Protein AF-A0A8H6XB41-F1 (afdb_monomer_lite)

Organism: NCBI:txid230812

Sequence (166 aa):
MKGKQKEAAQENEYGEVRGVPGLGENTRIISWIWLSAGREGGIVGEEMYEGVKVEWCKAYARVKRWREEVLLLQEEMVRCLRTLEWQAKIWDGRAATEHYNSKVAYAPAHLEGARAYAARQAAVRRTLAARFRWLWWKLTDRIGGESVATSSESSGGRGGGRRQGR

Structure (mmCIF, N/CA/C/O backbone):
data_AF-A0A8H6XB41-F1
#
_entry.id   AF-A0A8H6XB41-F1
#
loop_
_atom_site.group_PDB
_atom_site.id
_atom_site.type_symbol
_atom_site.label_atom_id
_atom_site.label_alt_id
_atom_site.label_comp_id
_atom_site.label_asym_id
_atom_site.label_entity_id
_atom_site.label_seq_id
_atom_site.pdbx_PDB_ins_code
_atom_site.Cartn_x
_atom_site.Cartn_y
_atom_site.Cartn_z
_atom_site.occupancy
_atom_site.B_iso_or_equiv
_atom_site.auth_seq_id
_atom_site.auth_comp_id
_atom_site.auth_asym_id
_atom_site.auth_atom_id
_atom_site.pdbx_PDB_model_num
ATOM 1 N N . MET A 1 1 ? 3.658 -39.571 14.755 1.00 37.19 1 MET A N 1
ATOM 2 C CA . MET A 1 1 ? 3.586 -39.050 16.137 1.00 37.19 1 MET A CA 1
ATOM 3 C C . MET A 1 1 ? 2.540 -37.942 16.194 1.00 37.19 1 MET A C 1
ATOM 5 O O . MET A 1 1 ? 2.839 -36.808 15.856 1.00 37.19 1 MET A O 1
ATOM 9 N N . LYS A 1 2 ? 1.286 -38.278 16.512 1.00 40.81 2 LYS A N 1
ATOM 10 C CA . LYS A 1 2 ? 0.196 -37.316 16.733 1.00 40.81 2 LYS A CA 1
ATOM 11 C C . LYS A 1 2 ? -0.298 -37.553 18.151 1.00 40.81 2 LYS A C 1
ATOM 13 O O . LYS A 1 2 ? -0.936 -38.566 18.407 1.00 40.81 2 LYS A O 1
ATOM 18 N N . GLY A 1 3 ? 0.062 -36.678 19.075 1.00 40.62 3 GLY A N 1
ATOM 19 C CA . GLY A 1 3 ? -0.331 -36.810 20.468 1.00 40.62 3 GLY A CA 1
ATOM 20 C C . GLY A 1 3 ? -0.034 -35.521 21.210 1.00 40.62 3 GLY A C 1
ATOM 21 O O . GLY A 1 3 ? 1.080 -35.021 21.111 1.00 40.62 3 GLY A O 1
ATOM 22 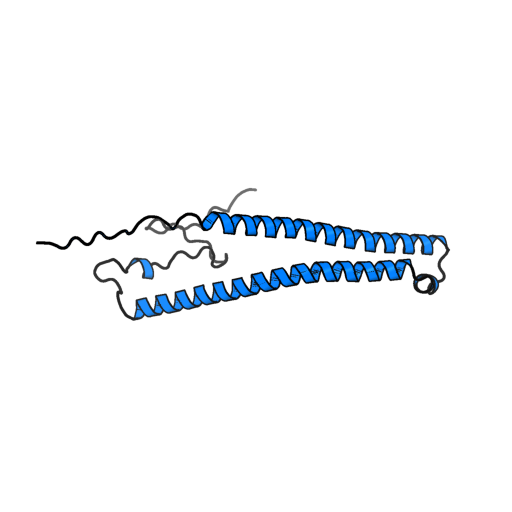N N . LYS A 1 4 ? -1.034 -35.053 21.965 1.00 41.84 4 LYS A N 1
ATOM 23 C CA . LYS A 1 4 ? -1.037 -33.889 22.870 1.00 41.84 4 LYS A CA 1
ATOM 24 C C . LYS A 1 4 ? -1.444 -32.538 22.254 1.00 41.84 4 LYS A C 1
ATOM 26 O O . LYS A 1 4 ? -0.664 -31.602 22.204 1.00 41.84 4 LYS A O 1
ATOM 31 N N . GLN A 1 5 ? -2.716 -32.425 21.863 1.00 39.66 5 GLN A N 1
ATOM 32 C CA . GLN A 1 5 ? -3.460 -31.148 21.872 1.00 39.66 5 GLN A CA 1
ATOM 33 C C . GLN A 1 5 ? -4.877 -31.348 22.441 1.00 39.66 5 GLN A C 1
ATOM 35 O O . GLN A 1 5 ? -5.866 -30.944 21.841 1.00 39.66 5 GLN A O 1
ATOM 40 N N . LYS A 1 6 ? -5.001 -32.057 23.570 1.00 39.28 6 LYS A N 1
ATOM 41 C CA . LYS A 1 6 ? -6.299 -32.274 24.239 1.00 39.28 6 LYS A CA 1
ATOM 42 C C . LYS A 1 6 ? -6.347 -31.781 25.690 1.00 39.28 6 LYS A C 1
ATOM 44 O O . LYS A 1 6 ? -7.259 -32.138 26.417 1.00 39.28 6 LYS A O 1
ATOM 49 N N . GLU A 1 7 ? -5.419 -30.921 26.097 1.00 45.47 7 GLU A N 1
ATOM 50 C CA . GLU A 1 7 ? -5.418 -30.312 27.433 1.00 45.47 7 GLU A CA 1
ATOM 51 C C . GLU A 1 7 ? -5.384 -28.788 27.313 1.00 45.47 7 GLU A C 1
ATOM 53 O O . GLU A 1 7 ? -4.320 -28.193 27.431 1.00 45.47 7 GLU A O 1
ATOM 58 N N . ALA A 1 8 ? -6.512 -28.135 27.021 1.00 42.41 8 ALA A N 1
ATOM 59 C CA . ALA A 1 8 ? -6.608 -26.678 27.223 1.00 42.41 8 ALA A CA 1
ATOM 60 C C . ALA A 1 8 ? -8.043 -26.126 27.292 1.00 42.41 8 ALA A C 1
ATOM 62 O O . ALA A 1 8 ? -8.256 -24.943 27.055 1.00 42.41 8 ALA A O 1
ATOM 63 N N . ALA A 1 9 ? -9.025 -26.964 27.609 1.00 46.69 9 ALA A N 1
ATOM 64 C CA . ALA A 1 9 ? -10.389 -26.547 27.903 1.00 46.69 9 ALA A CA 1
ATOM 65 C C . ALA A 1 9 ? -10.776 -27.238 29.210 1.00 46.69 9 ALA A C 1
ATOM 67 O O . ALA A 1 9 ? -11.410 -28.287 29.201 1.00 46.69 9 ALA A O 1
ATOM 68 N N . GLN A 1 10 ? -10.278 -26.724 30.339 1.00 48.69 10 GLN A N 1
ATOM 69 C CA . GLN A 1 10 ? -10.847 -27.119 31.624 1.00 48.69 10 GLN A CA 1
ATOM 70 C C . GLN A 1 10 ? -12.245 -26.515 31.677 1.00 48.69 10 GLN A C 1
ATOM 72 O O . GLN A 1 10 ? -12.389 -25.298 31.805 1.00 48.69 10 GLN A O 1
ATOM 77 N N . GLU A 1 11 ? -13.241 -27.378 31.512 1.00 47.69 11 GLU A N 1
ATOM 78 C CA . GLU A 1 11 ? -14.610 -27.109 31.919 1.00 47.69 11 GLU A CA 1
ATOM 79 C C . GLU A 1 11 ? -14.613 -27.010 33.447 1.00 47.69 11 GLU A C 1
ATOM 81 O O . GLU A 1 11 ? -14.124 -27.906 34.141 1.00 47.69 11 GLU A O 1
ATOM 86 N N . ASN A 1 12 ? -15.073 -25.883 33.985 1.00 51.78 12 ASN A N 1
ATOM 87 C CA . ASN A 1 12 ? -15.356 -25.797 35.415 1.00 51.78 12 ASN A CA 1
ATOM 88 C C . ASN A 1 12 ? -16.626 -26.608 35.749 1.00 51.78 12 ASN A C 1
ATOM 90 O O . ASN A 1 12 ? -17.366 -27.023 34.860 1.00 51.78 12 ASN A O 1
ATOM 94 N N . GLU A 1 13 ? -16.905 -26.812 37.038 1.00 41.75 13 GLU A N 1
ATOM 95 C CA . GLU A 1 13 ? -18.100 -27.515 37.556 1.00 41.75 13 GLU A CA 1
ATOM 96 C C . GLU A 1 13 ? -19.439 -26.928 37.048 1.00 41.75 13 GLU A C 1
ATOM 98 O O . GLU A 1 13 ? -20.488 -27.557 37.153 1.00 41.75 13 GLU A O 1
ATOM 103 N N . TYR A 1 14 ? -19.392 -25.743 36.434 1.00 52.44 14 TYR A N 1
ATOM 104 C CA . TYR A 1 14 ? -20.519 -25.012 35.863 1.00 52.44 14 TYR A CA 1
ATOM 105 C C . TYR A 1 14 ? -20.586 -25.085 34.322 1.00 52.44 14 TYR A C 1
ATOM 107 O O . TYR A 1 14 ? -21.419 -24.413 33.718 1.00 52.44 14 TYR A O 1
ATOM 115 N N . GLY A 1 15 ? -19.748 -25.908 33.676 1.00 48.25 15 GLY A N 1
ATOM 116 C CA . GLY A 1 15 ? -19.779 -26.169 32.231 1.00 48.25 15 GLY A CA 1
ATOM 117 C C . GLY A 1 15 ? -19.097 -25.113 31.349 1.00 48.25 15 GLY A C 1
ATOM 118 O O . GLY A 1 15 ? -19.326 -25.086 30.141 1.00 48.25 15 GLY A O 1
ATOM 119 N N . GLU A 1 16 ? -18.264 -24.231 31.908 1.00 54.16 16 GLU A N 1
ATOM 120 C CA . GLU A 1 16 ? -17.579 -23.177 31.153 1.00 54.16 16 GLU A CA 1
ATOM 121 C C . GLU A 1 16 ? -16.189 -23.614 30.682 1.00 54.16 16 GLU A C 1
ATOM 123 O O . GLU A 1 16 ? -15.291 -23.884 31.483 1.00 54.16 16 GLU A O 1
ATOM 128 N N . VAL A 1 17 ? -15.976 -23.587 29.367 1.00 52.19 17 VAL A N 1
ATOM 129 C CA . VAL A 1 17 ? -14.660 -23.778 28.750 1.00 52.19 17 VAL A CA 1
ATOM 130 C C . VAL A 1 17 ? -13.804 -22.531 28.982 1.00 52.19 17 VAL A C 1
ATOM 132 O O . VAL A 1 17 ? -14.031 -21.486 28.367 1.00 52.19 17 VAL A O 1
ATOM 135 N N . ARG A 1 18 ? -12.777 -22.627 29.837 1.00 50.22 18 ARG A N 1
ATOM 136 C CA . ARG A 1 18 ? -11.748 -21.576 29.920 1.00 50.22 18 ARG A CA 1
ATOM 137 C C . ARG A 1 18 ? -11.065 -21.411 28.559 1.00 50.22 18 ARG A C 1
ATOM 139 O O . ARG A 1 18 ? -10.393 -22.323 28.086 1.00 50.22 18 ARG A O 1
ATOM 146 N N . GLY A 1 19 ? -11.200 -20.228 27.959 1.00 54.94 19 GLY A N 1
ATOM 147 C CA . GLY A 1 19 ? -10.387 -19.824 26.814 1.00 54.94 19 GLY A CA 1
ATOM 148 C C . GLY A 1 19 ? -8.898 -19.823 27.174 1.00 54.94 19 GLY A C 1
ATOM 149 O O . GLY A 1 19 ? -8.515 -19.456 28.286 1.00 54.94 19 GLY A O 1
ATOM 150 N N . VAL A 1 20 ? -8.057 -20.260 26.236 1.00 51.12 20 VAL A N 1
ATOM 151 C CA . VAL A 1 20 ? -6.606 -20.398 26.429 1.00 51.12 20 VAL A CA 1
ATOM 152 C C . VAL A 1 20 ? -5.980 -19.040 26.799 1.00 51.12 20 VAL A C 1
ATOM 154 O O . VAL A 1 20 ? -6.183 -18.067 26.066 1.00 51.12 20 VAL A O 1
ATOM 157 N N . PRO A 1 21 ? -5.187 -18.940 27.885 1.00 46.03 21 PRO A N 1
ATOM 158 C CA . PRO A 1 21 ? -4.489 -17.705 28.222 1.00 46.03 21 PRO A CA 1
ATOM 159 C C . PRO A 1 21 ? -3.451 -17.384 27.138 1.00 46.03 21 PRO A C 1
ATOM 161 O O . PRO A 1 21 ? -2.544 -18.179 26.899 1.00 46.03 21 PRO A O 1
ATOM 164 N N . GLY A 1 22 ? -3.572 -16.224 26.485 1.00 52.16 22 GLY A N 1
ATOM 165 C CA . GLY A 1 22 ? -2.557 -15.712 25.551 1.00 52.16 22 GLY A CA 1
ATOM 166 C C . GLY A 1 22 ? -3.025 -15.420 24.123 1.00 52.16 22 GLY A C 1
ATOM 167 O O . GLY A 1 22 ? -2.247 -14.867 23.351 1.00 52.16 22 GLY A O 1
ATOM 168 N N . LEU A 1 23 ? -4.275 -15.721 23.759 1.00 47.09 23 LEU A N 1
ATOM 169 C CA . LEU A 1 23 ? -4.871 -15.205 22.522 1.00 47.09 23 LEU A CA 1
ATOM 170 C C . LEU A 1 23 ? -5.649 -13.917 22.825 1.00 47.09 23 LEU A C 1
ATOM 172 O O . LEU A 1 23 ? -6.194 -13.762 23.914 1.00 47.09 23 LEU A O 1
ATOM 176 N N . GLY A 1 24 ? -5.600 -12.957 21.895 1.00 51.44 24 GLY A N 1
ATOM 177 C CA . GLY A 1 24 ? -6.043 -11.573 22.089 1.00 51.44 24 GLY A CA 1
ATOM 178 C C . GLY A 1 24 ? -7.455 -11.404 22.664 1.00 51.44 24 GLY A C 1
ATOM 179 O O . GLY A 1 24 ? -8.257 -12.328 22.714 1.00 51.44 24 GLY A O 1
ATOM 180 N N . GLU A 1 25 ? -7.786 -10.176 23.068 1.00 59.19 25 GLU A N 1
ATOM 181 C CA . GLU A 1 25 ? -9.017 -9.827 23.803 1.00 59.19 25 GLU A CA 1
ATOM 182 C C . GLU A 1 25 ? -10.353 -10.196 23.112 1.00 59.19 25 GLU A C 1
ATOM 184 O O . GLU A 1 25 ? -11.408 -9.964 23.699 1.00 59.19 25 GLU A O 1
ATOM 189 N N . ASN A 1 26 ? -10.342 -10.778 21.905 1.00 53.91 26 ASN A N 1
ATOM 190 C CA . ASN A 1 26 ? -11.540 -11.168 21.155 1.00 53.91 26 ASN A CA 1
ATOM 191 C C . ASN A 1 26 ? -12.319 -12.345 21.772 1.00 53.91 26 ASN A C 1
ATOM 193 O O . ASN A 1 26 ? -13.443 -12.596 21.354 1.00 53.91 26 ASN A O 1
ATOM 197 N N . THR A 1 27 ? -11.729 -13.062 22.735 1.00 56.31 27 THR A N 1
ATOM 198 C CA . THR A 1 27 ? -12.323 -14.256 23.362 1.00 56.31 27 THR A CA 1
ATOM 199 C C . THR A 1 27 ? -12.663 -14.047 24.839 1.00 56.31 27 THR A C 1
ATOM 201 O O . THR A 1 27 ? -12.886 -15.016 25.563 1.00 56.31 27 THR A O 1
ATOM 204 N N . ARG A 1 28 ? -12.683 -12.796 25.331 1.00 62.06 28 ARG A N 1
ATOM 205 C CA . ARG A 1 28 ? -13.017 -12.540 26.739 1.00 62.06 28 ARG A CA 1
ATOM 206 C C . ARG A 1 28 ? -14.481 -12.881 27.013 1.00 62.06 28 ARG A C 1
ATOM 208 O O . ARG A 1 28 ? -15.387 -12.196 26.549 1.00 62.06 28 ARG A O 1
ATOM 215 N N . ILE A 1 29 ? -14.675 -13.920 27.818 1.00 58.84 29 ILE A N 1
ATOM 216 C CA . ILE A 1 29 ? -15.945 -14.228 28.472 1.00 58.84 29 ILE A CA 1
ATOM 217 C C . ILE A 1 29 ? -16.264 -13.060 29.415 1.00 58.84 29 ILE A C 1
ATOM 219 O O . ILE A 1 29 ? -15.378 -12.559 30.117 1.00 58.84 29 ILE A O 1
ATOM 223 N N . ILE A 1 30 ? -17.512 -12.588 29.391 1.00 62.03 30 ILE A N 1
ATOM 224 C CA . ILE A 1 30 ? -17.985 -11.528 30.286 1.00 62.03 30 ILE A CA 1
ATOM 225 C C . ILE A 1 30 ? -17.773 -12.013 31.727 1.00 62.03 30 ILE A C 1
ATOM 227 O O . ILE A 1 30 ? -18.208 -13.104 32.080 1.00 62.03 30 ILE A O 1
ATOM 231 N N . SER A 1 31 ? -17.068 -11.225 32.546 1.00 63.50 31 SER A N 1
ATOM 232 C CA . SER A 1 31 ? -16.770 -11.600 33.936 1.00 63.50 31 SER A CA 1
ATOM 233 C C . SER A 1 31 ? -18.053 -11.947 34.700 1.00 63.50 31 SER A C 1
ATOM 235 O O . SER A 1 31 ? -19.045 -11.227 34.587 1.00 63.50 31 SER A O 1
ATOM 237 N N . TRP A 1 32 ? -18.008 -13.003 35.518 1.00 64.75 32 TRP A N 1
ATOM 238 C CA . TRP A 1 32 ? -19.119 -13.496 36.347 1.00 64.75 32 TRP A CA 1
ATOM 239 C C . TRP A 1 32 ? -19.764 -12.412 37.232 1.00 64.75 32 TRP A C 1
ATOM 241 O O . TRP A 1 32 ? -20.944 -12.498 37.560 1.00 64.75 32 TRP A O 1
ATOM 251 N N . ILE A 1 33 ? -19.012 -11.355 37.559 1.00 59.22 33 ILE A N 1
ATOM 252 C CA . ILE A 1 33 ? -19.469 -10.175 38.313 1.00 59.22 33 ILE A CA 1
ATOM 253 C C . ILE A 1 33 ? -20.624 -9.454 37.592 1.00 59.22 33 ILE A C 1
ATOM 255 O O . ILE A 1 33 ? -21.477 -8.850 38.231 1.00 59.22 33 ILE A O 1
ATOM 259 N N . TRP A 1 34 ? -20.698 -9.555 36.265 1.00 66.31 34 TRP A N 1
ATOM 260 C CA . TRP A 1 34 ? -21.776 -8.971 35.465 1.00 66.31 34 TRP A CA 1
ATOM 261 C C . TRP A 1 34 ? -23.027 -9.860 35.374 1.00 66.31 34 TRP A C 1
ATOM 263 O O . TRP A 1 34 ? -24.078 -9.371 34.969 1.00 66.31 34 TRP A O 1
ATOM 273 N N . LEU A 1 35 ? -22.946 -11.142 35.759 1.00 60.00 35 LEU A N 1
ATOM 274 C CA . LEU A 1 35 ? -24.083 -12.077 35.751 1.00 60.00 35 LEU A CA 1
ATOM 275 C C . LEU A 1 35 ? -24.938 -12.009 37.029 1.00 60.00 35 LEU A C 1
ATOM 277 O O . LEU A 1 35 ? -26.070 -12.489 37.034 1.00 60.00 35 LEU A O 1
ATOM 281 N N . SER A 1 36 ? -24.436 -11.411 38.113 1.00 57.12 36 SER A N 1
ATOM 282 C CA . SER A 1 36 ? -25.128 -11.353 39.411 1.00 57.12 36 SER A CA 1
ATOM 283 C C . SER A 1 36 ? -26.120 -10.190 39.554 1.00 57.12 36 SER A C 1
ATOM 285 O O . SER A 1 36 ? -26.889 -10.173 40.513 1.00 57.12 36 SER A O 1
ATOM 287 N N . ALA A 1 37 ? -26.177 -9.265 38.588 1.00 57.62 37 ALA A N 1
ATOM 288 C CA . ALA A 1 37 ? -27.009 -8.054 38.631 1.00 57.62 37 ALA A CA 1
ATOM 289 C C .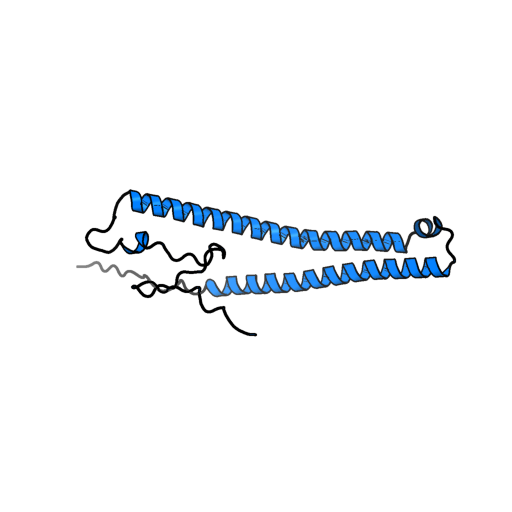 ALA A 1 37 ? -28.537 -8.289 38.628 1.00 57.62 37 ALA A C 1
ATOM 291 O O . ALA A 1 37 ? -29.299 -7.349 38.831 1.00 57.62 37 ALA A O 1
ATOM 292 N N . GLY A 1 38 ? -28.994 -9.524 38.393 1.00 54.31 38 GLY A N 1
ATOM 293 C CA . GLY A 1 38 ? -30.414 -9.902 38.389 1.00 54.31 38 GLY A CA 1
ATOM 294 C C . GLY A 1 38 ? -30.841 -10.842 39.521 1.00 54.31 38 GLY A C 1
ATOM 295 O O . GLY A 1 38 ? -31.973 -11.319 39.503 1.00 54.31 38 GLY A O 1
ATOM 296 N N . ARG A 1 39 ? -29.955 -11.160 40.476 1.00 55.88 39 ARG A N 1
ATOM 297 C CA . ARG A 1 39 ? -30.231 -12.107 41.572 1.00 55.88 39 ARG A CA 1
ATOM 298 C C . ARG A 1 39 ? -30.492 -11.346 42.875 1.00 55.88 39 ARG A C 1
ATOM 300 O O . ARG A 1 39 ? -29.816 -10.356 43.145 1.00 55.88 39 ARG A O 1
ATOM 307 N N . GLU A 1 40 ? -31.447 -11.802 43.688 1.00 47.06 40 GLU A N 1
ATOM 308 C CA . GLU A 1 40 ? -31.682 -11.242 45.030 1.00 47.06 40 GLU A CA 1
ATOM 309 C C . GLU A 1 40 ? -30.374 -11.253 45.844 1.00 47.06 40 GLU A C 1
ATOM 311 O O . GLU A 1 40 ? -29.745 -12.299 46.001 1.00 47.06 40 GLU A O 1
ATOM 316 N N . GLY A 1 41 ? -29.934 -10.074 46.305 1.00 55.06 41 GLY A N 1
ATOM 317 C CA . GLY A 1 41 ? -28.660 -9.881 47.016 1.00 55.06 41 GLY A CA 1
ATOM 318 C C . GLY A 1 41 ? -27.428 -9.622 46.133 1.00 55.06 41 GLY A C 1
ATOM 319 O O . GLY A 1 41 ? -26.315 -9.575 46.653 1.00 55.06 41 GLY A O 1
ATOM 320 N N . GLY A 1 42 ? -27.591 -9.460 44.816 1.00 57.06 42 GLY A N 1
ATOM 321 C CA . GLY A 1 42 ? -26.511 -9.067 43.907 1.00 57.06 42 GLY A CA 1
ATOM 322 C C . GLY A 1 42 ? -25.982 -7.652 44.175 1.00 57.06 42 GLY A C 1
ATOM 323 O O . GLY A 1 42 ? -26.688 -6.811 44.729 1.00 57.06 42 GLY A O 1
ATOM 324 N N . ILE A 1 43 ? -24.740 -7.380 43.752 1.00 56.22 43 ILE A N 1
ATOM 325 C CA . ILE A 1 43 ? -24.089 -6.060 43.841 1.00 56.22 43 ILE A CA 1
ATOM 326 C C . ILE A 1 43 ? -24.785 -5.105 42.858 1.00 56.22 43 ILE A C 1
ATOM 328 O O . ILE A 1 43 ? -24.292 -4.831 41.769 1.00 56.22 43 ILE A O 1
ATOM 332 N N . VAL A 1 44 ? -25.977 -4.633 43.204 1.00 57.38 44 VAL A N 1
ATOM 333 C CA . VAL A 1 44 ? -26.680 -3.586 42.464 1.00 57.38 44 VAL A CA 1
ATOM 334 C C . VAL A 1 44 ? -26.403 -2.285 43.208 1.00 57.38 44 VAL A C 1
ATOM 336 O O . VAL A 1 44 ? -27.078 -1.946 44.174 1.00 57.38 44 VAL A O 1
ATOM 339 N N . GLY A 1 45 ? -25.335 -1.596 42.804 1.00 64.06 45 GLY A N 1
ATOM 340 C CA . GLY A 1 45 ? -24.823 -0.414 43.497 1.00 64.06 45 GLY A CA 1
ATOM 341 C C . GLY A 1 45 ? -23.852 0.406 42.648 1.00 64.06 45 GLY A C 1
ATOM 342 O O . GLY A 1 45 ? -23.547 0.046 41.511 1.00 64.06 45 GLY A O 1
ATOM 343 N N . GLU A 1 46 ? -23.381 1.524 43.200 1.00 67.31 46 GLU A N 1
ATOM 344 C CA . GLU A 1 46 ? -22.493 2.501 42.545 1.00 67.31 46 GLU A CA 1
ATOM 345 C C . GLU A 1 46 ? -21.241 1.856 41.922 1.00 67.31 46 GLU A C 1
ATOM 347 O O . GLU A 1 46 ? -20.913 2.149 40.774 1.00 67.31 46 GLU A O 1
ATOM 352 N N . GLU A 1 47 ? -20.633 0.880 42.601 1.00 67.56 47 GLU A N 1
ATOM 353 C CA . GLU A 1 47 ? -19.451 0.139 42.131 1.00 67.56 47 GLU A CA 1
ATOM 354 C C . GLU A 1 47 ? -19.697 -0.635 40.821 1.00 67.56 47 GLU A C 1
ATOM 356 O O . GLU A 1 47 ? -18.835 -0.685 39.938 1.00 67.56 47 GLU A O 1
ATOM 361 N N . MET A 1 48 ? -20.897 -1.202 40.642 1.00 70.75 48 MET A N 1
ATOM 362 C CA . MET A 1 48 ? -21.276 -1.864 39.391 1.00 70.75 48 MET A CA 1
ATOM 363 C C . MET A 1 48 ? -21.372 -0.835 38.258 1.00 70.75 48 MET A C 1
ATOM 365 O O . MET A 1 48 ? -20.841 -1.059 37.169 1.00 70.75 48 MET A O 1
ATOM 369 N N . TYR A 1 49 ? -22.001 0.317 38.510 1.00 75.88 49 TYR A N 1
ATOM 370 C CA . TYR A 1 49 ? -22.096 1.400 37.527 1.00 75.88 49 TYR A CA 1
ATOM 371 C C . TYR A 1 49 ? -20.723 1.980 37.166 1.00 75.88 49 TYR A C 1
ATOM 373 O O . TYR A 1 49 ? -20.484 2.289 35.996 1.00 75.88 49 TYR A O 1
ATOM 381 N N . GLU A 1 50 ? -19.807 2.106 38.127 1.00 79.12 50 GLU A N 1
ATOM 382 C CA . GLU A 1 50 ? -18.419 2.499 37.868 1.00 79.12 50 GLU A CA 1
ATOM 383 C C . GLU A 1 50 ? -17.695 1.483 36.983 1.00 79.12 50 GLU A C 1
ATOM 385 O O . GLU A 1 50 ? -17.080 1.868 35.986 1.00 79.12 50 GLU A O 1
ATOM 390 N N . GLY A 1 51 ? -17.844 0.186 37.261 1.00 81.31 51 GLY A N 1
ATOM 391 C CA . GLY A 1 51 ? -17.299 -0.868 36.408 1.00 81.31 51 GLY A CA 1
ATOM 392 C C . GLY A 1 51 ? -17.841 -0.808 34.972 1.00 81.31 51 GLY A C 1
ATOM 393 O O . GLY A 1 51 ? -17.064 -0.931 34.023 1.00 81.31 51 GLY A O 1
ATOM 394 N N . VAL A 1 52 ? -19.145 -0.543 34.785 1.00 83.00 52 VAL A N 1
ATOM 395 C CA . VAL A 1 52 ? -19.750 -0.413 33.444 1.00 83.00 52 VAL A CA 1
ATOM 396 C C . VAL A 1 52 ? -19.173 0.798 32.727 1.00 83.00 52 VAL A C 1
ATOM 398 O O . VAL A 1 52 ? -18.840 0.705 31.547 1.00 83.00 52 VAL A O 1
ATOM 401 N N . LYS A 1 53 ? -19.014 1.932 33.420 1.00 85.75 53 LYS A N 1
ATOM 402 C CA . LYS A 1 53 ? -18.394 3.136 32.847 1.00 85.75 53 LYS A CA 1
ATOM 403 C C . LYS A 1 53 ? -16.958 2.862 32.409 1.00 85.75 53 LYS A C 1
ATOM 405 O O . LYS A 1 53 ? -16.574 3.273 31.317 1.00 85.75 53 LYS A O 1
ATOM 410 N N . VAL A 1 54 ? -16.175 2.142 33.214 1.00 86.94 54 VAL A N 1
ATOM 411 C CA . VAL A 1 54 ? -14.795 1.765 32.873 1.00 86.94 54 VAL A CA 1
ATOM 412 C C . VAL A 1 54 ? -14.759 0.862 31.641 1.00 86.94 54 VAL A C 1
ATOM 414 O O . VAL A 1 54 ? -13.994 1.127 30.711 1.00 86.94 54 VAL A O 1
ATOM 417 N N . GLU A 1 55 ? -15.591 -0.178 31.590 1.00 84.69 55 GLU A N 1
ATOM 418 C CA . GLU A 1 55 ? -15.652 -1.073 30.430 1.00 84.69 55 GLU A CA 1
ATOM 419 C C . GLU A 1 55 ? -16.175 -0.361 29.176 1.00 84.69 55 GLU A C 1
ATOM 421 O O . GLU A 1 55 ? -15.633 -0.554 28.084 1.00 84.69 55 GLU A O 1
ATOM 426 N N . TRP A 1 56 ? -17.139 0.550 29.323 1.00 87.81 56 TRP A N 1
ATOM 427 C CA . TRP A 1 56 ? -17.594 1.413 28.237 1.00 87.81 56 TRP A CA 1
ATOM 428 C C . TRP A 1 56 ? -16.468 2.317 27.730 1.00 87.81 56 TRP A C 1
ATOM 430 O O . TRP A 1 56 ? -16.234 2.368 26.525 1.00 87.81 56 TRP A O 1
ATOM 440 N N . CYS A 1 57 ? -15.709 2.966 28.618 1.00 93.25 57 CYS A N 1
ATOM 441 C CA . CYS A 1 57 ? -14.558 3.790 28.242 1.00 93.25 57 CYS A CA 1
ATOM 442 C C . CYS A 1 57 ? -13.492 2.973 27.497 1.00 93.25 57 CYS A C 1
ATOM 444 O O . CYS A 1 57 ? -12.957 3.441 26.490 1.00 93.25 57 CYS A O 1
ATOM 446 N N . LYS A 1 58 ? -13.210 1.736 27.931 1.00 88.88 58 LYS A N 1
ATOM 447 C CA . LYS A 1 58 ? -12.280 0.827 27.237 1.00 88.88 58 LYS A CA 1
ATOM 448 C C . LYS A 1 58 ? -12.791 0.445 25.848 1.00 88.88 58 LYS A C 1
ATOM 450 O O . LYS A 1 58 ? -12.042 0.527 24.873 1.00 88.88 58 LYS A O 1
ATOM 455 N N . ALA A 1 59 ? -14.057 0.044 25.741 1.00 88.19 59 ALA A N 1
ATOM 456 C CA . ALA A 1 59 ? -14.679 -0.300 24.467 1.00 88.19 59 ALA A CA 1
ATOM 457 C C . ALA A 1 59 ? -14.710 0.907 23.517 1.00 88.19 59 ALA A C 1
ATOM 459 O O . ALA A 1 59 ? -14.340 0.790 22.350 1.00 88.19 59 ALA A O 1
ATOM 460 N N . TYR A 1 60 ? -15.060 2.085 24.030 1.00 90.88 60 TYR A N 1
ATOM 461 C CA . TYR A 1 60 ? -15.079 3.336 23.284 1.00 90.88 60 TYR A CA 1
ATOM 462 C C . TYR A 1 60 ? -13.685 3.733 22.787 1.00 90.88 60 TYR A C 1
ATOM 464 O O . TYR A 1 60 ? -13.525 4.049 21.607 1.00 90.88 60 TYR A O 1
ATOM 472 N N . ALA A 1 61 ? -12.660 3.648 23.640 1.00 93.69 61 ALA A N 1
ATOM 473 C CA . ALA A 1 61 ? -11.272 3.893 23.250 1.00 93.69 61 ALA A CA 1
ATOM 474 C C . ALA A 1 61 ? -10.811 2.927 22.146 1.00 93.69 61 ALA A C 1
ATOM 476 O O . ALA A 1 61 ? -10.141 3.343 21.201 1.00 93.69 61 ALA A O 1
ATOM 477 N N . ARG A 1 62 ? -11.219 1.653 22.212 1.00 90.12 62 ARG A N 1
ATOM 478 C CA . ARG A 1 62 ? -10.932 0.663 21.164 1.00 90.12 62 ARG A CA 1
ATOM 479 C C . ARG A 1 62 ? -11.615 1.016 19.845 1.00 90.12 62 ARG A C 1
ATOM 481 O O . ARG A 1 62 ? -10.969 0.969 18.806 1.00 90.12 62 ARG A O 1
ATOM 488 N N . VAL A 1 63 ? -12.885 1.421 19.879 1.00 92.88 63 VAL A N 1
ATOM 489 C CA . VAL A 1 63 ? -13.608 1.876 18.679 1.00 92.88 63 VAL A CA 1
ATOM 490 C C . VAL A 1 63 ? -12.949 3.119 18.079 1.00 92.88 63 VAL A C 1
ATOM 492 O O . VAL A 1 63 ? -12.813 3.206 16.861 1.00 92.88 63 VAL A O 1
ATOM 495 N N . LYS A 1 64 ? -12.514 4.073 18.910 1.00 93.69 64 LYS A N 1
ATOM 496 C CA . LYS A 1 64 ? -11.779 5.263 18.458 1.00 93.69 64 LYS A CA 1
ATOM 497 C C . LYS A 1 64 ? -10.471 4.890 17.766 1.00 93.69 64 LYS A C 1
ATOM 499 O O . LYS A 1 64 ? -10.273 5.302 16.628 1.00 93.69 64 LYS A O 1
ATOM 504 N N . ARG A 1 65 ? -9.654 4.041 18.394 1.00 94.88 65 ARG A N 1
ATOM 505 C CA . ARG A 1 65 ? -8.405 3.542 17.804 1.00 94.88 65 ARG A CA 1
ATOM 506 C C . ARG A 1 65 ? -8.647 2.792 16.497 1.00 94.88 65 ARG A C 1
ATOM 508 O O . ARG A 1 65 ? -7.982 3.064 15.512 1.00 94.88 65 ARG A O 1
ATOM 515 N N . TRP A 1 66 ? -9.639 1.904 16.457 1.00 94.25 66 TRP A N 1
ATOM 516 C CA . TRP A 1 66 ? -9.982 1.171 15.238 1.00 94.25 66 TRP A CA 1
ATOM 517 C C . TRP A 1 66 ? -10.372 2.113 14.092 1.00 94.25 66 TRP A C 1
ATOM 519 O O . TRP A 1 66 ? -9.957 1.919 12.954 1.00 94.25 66 TRP A O 1
ATOM 529 N N . ARG A 1 67 ? -11.141 3.172 14.380 1.00 92.38 67 ARG A N 1
ATOM 530 C CA . ARG A 1 67 ? -11.477 4.192 13.374 1.00 92.38 67 ARG A CA 1
ATOM 531 C C . ARG A 1 67 ? -10.230 4.896 12.841 1.00 92.38 67 ARG A C 1
ATOM 533 O O . ARG A 1 67 ? -10.139 5.100 11.636 1.00 92.38 67 ARG A O 1
ATOM 540 N N . GLU A 1 68 ? -9.287 5.247 13.712 1.00 94.00 68 GLU A N 1
ATOM 541 C CA . GLU A 1 68 ? -8.001 5.828 13.305 1.00 94.00 68 GLU A CA 1
ATOM 542 C C . GLU A 1 68 ? -7.196 4.854 12.436 1.00 94.00 68 GLU A C 1
ATOM 544 O O . GLU A 1 68 ? -6.728 5.234 11.367 1.00 94.00 68 GLU A O 1
ATOM 549 N N . GLU A 1 69 ? -7.098 3.585 12.836 1.00 95.25 69 GLU A N 1
ATOM 550 C CA . GLU A 1 69 ? -6.397 2.541 12.082 1.00 95.25 69 GLU A CA 1
ATOM 551 C C . GLU A 1 69 ? -6.994 2.335 10.685 1.00 95.25 69 GLU A C 1
ATOM 553 O O . GLU A 1 69 ? -6.251 2.234 9.711 1.00 95.25 69 GLU A O 1
ATOM 558 N N . VAL A 1 70 ? -8.325 2.336 10.548 1.00 92.19 70 VAL A N 1
ATOM 559 C CA . VAL A 1 70 ? -8.990 2.235 9.238 1.00 92.19 70 VAL A CA 1
ATOM 560 C C . VAL A 1 70 ? -8.629 3.421 8.341 1.00 92.19 70 VAL A C 1
ATOM 562 O O . VAL A 1 70 ? -8.326 3.220 7.164 1.00 92.19 70 VAL A O 1
ATOM 565 N N . LEU A 1 71 ? -8.622 4.644 8.879 1.00 91.56 71 LEU A N 1
ATOM 566 C CA . LEU A 1 71 ? -8.229 5.839 8.124 1.00 91.56 71 LEU A CA 1
ATOM 567 C C . LEU A 1 71 ? -6.751 5.787 7.713 1.00 91.56 71 LEU A C 1
ATOM 569 O O . LEU A 1 71 ? -6.418 6.086 6.567 1.00 91.56 71 LEU A O 1
ATOM 573 N N . LEU A 1 72 ? -5.869 5.356 8.619 1.00 95.50 72 LEU A N 1
ATOM 574 C CA . LEU A 1 72 ? -4.446 5.180 8.327 1.00 95.50 72 LEU A CA 1
ATOM 575 C C . LEU A 1 72 ? -4.217 4.121 7.246 1.00 95.50 72 LEU A C 1
ATOM 577 O O . LEU A 1 72 ? -3.421 4.343 6.340 1.00 95.50 72 LEU A O 1
ATOM 581 N N . LEU A 1 73 ? -4.936 2.998 7.290 1.00 94.19 73 LEU A N 1
ATOM 582 C CA . LEU A 1 73 ? -4.843 1.961 6.263 1.00 94.19 73 LEU A CA 1
ATOM 583 C C . LEU A 1 73 ? -5.269 2.478 4.886 1.00 94.19 73 LEU A C 1
ATOM 585 O O . LEU A 1 73 ? -4.593 2.189 3.901 1.00 94.19 73 LEU A O 1
ATOM 589 N N . GLN A 1 74 ? -6.346 3.263 4.804 1.00 92.31 74 GLN A N 1
ATOM 590 C CA . GLN A 1 74 ? -6.779 3.879 3.544 1.00 92.31 74 GLN A CA 1
ATOM 591 C C . GLN A 1 74 ? -5.709 4.815 2.968 1.00 92.31 74 GLN A C 1
ATOM 593 O O . GLN A 1 74 ? -5.423 4.773 1.770 1.00 92.31 74 GLN A O 1
ATOM 598 N N . GLU A 1 75 ? -5.080 5.621 3.819 1.00 95.88 75 GLU A N 1
ATOM 599 C CA . GLU A 1 75 ? -3.985 6.501 3.414 1.00 95.88 75 GLU A CA 1
ATOM 600 C C . GLU A 1 75 ? -2.751 5.698 2.963 1.00 95.88 75 GLU A C 1
ATOM 602 O O . GLU A 1 75 ? -2.164 5.979 1.916 1.00 95.88 75 GLU A O 1
ATOM 607 N N . GLU A 1 76 ? -2.383 4.644 3.693 1.00 96.12 76 GLU A N 1
ATOM 608 C CA . GLU A 1 76 ? -1.265 3.767 3.332 1.00 96.12 76 GLU A CA 1
ATOM 609 C C . GLU A 1 76 ? -1.505 3.025 2.012 1.00 96.12 76 GLU A C 1
ATOM 611 O O . GLU A 1 76 ? -0.573 2.856 1.223 1.00 96.12 76 GLU A O 1
ATOM 616 N N . MET A 1 77 ? -2.751 2.660 1.697 1.00 95.44 77 MET A N 1
ATOM 617 C CA . MET A 1 77 ? -3.113 2.131 0.381 1.00 95.44 77 MET A CA 1
ATOM 618 C C . MET A 1 77 ? -2.756 3.147 -0.719 1.00 95.44 77 MET A C 1
ATOM 620 O O . MET A 1 77 ? -2.001 2.841 -1.649 1.00 95.44 77 MET A O 1
ATOM 624 N N . VAL A 1 78 ? -3.210 4.396 -0.592 1.00 95.06 78 VAL A N 1
ATOM 625 C CA . VAL A 1 78 ? -2.902 5.456 -1.568 1.00 95.06 78 VAL A CA 1
ATOM 626 C C . VAL A 1 78 ? -1.390 5.689 -1.682 1.00 95.06 78 VAL A C 1
ATOM 628 O O . VAL A 1 78 ? -0.846 5.741 -2.794 1.00 95.06 78 VAL A O 1
ATOM 631 N N . ARG A 1 79 ? -0.680 5.764 -0.552 1.00 97.12 79 ARG A N 1
ATOM 632 C CA . ARG A 1 79 ? 0.782 5.935 -0.514 1.00 97.12 79 ARG A CA 1
ATOM 633 C C . ARG A 1 79 ? 1.530 4.780 -1.159 1.00 97.12 79 ARG A C 1
ATOM 635 O O . ARG A 1 79 ? 2.492 5.028 -1.889 1.00 97.12 79 ARG A O 1
ATOM 642 N N . CYS A 1 80 ? 1.087 3.543 -0.959 1.00 97.38 80 CYS A N 1
ATOM 643 C CA . CYS A 1 80 ? 1.668 2.369 -1.603 1.00 97.38 80 CYS A CA 1
ATOM 644 C C . CYS A 1 80 ? 1.624 2.492 -3.132 1.00 97.38 80 CYS A C 1
ATOM 646 O O . CYS A 1 80 ? 2.638 2.269 -3.796 1.00 97.38 80 CYS A O 1
ATOM 648 N N . LEU A 1 81 ? 0.495 2.921 -3.710 1.00 97.50 81 LEU A N 1
ATOM 649 C CA . LEU A 1 81 ? 0.390 3.118 -5.165 1.00 97.50 81 LEU A CA 1
ATOM 650 C C . LEU A 1 81 ? 1.313 4.223 -5.656 1.00 97.50 81 LEU A C 1
ATOM 652 O O . LEU A 1 81 ? 2.052 4.027 -6.621 1.00 97.50 81 LEU A O 1
ATOM 656 N N . ARG A 1 82 ? 1.307 5.366 -4.965 1.00 97.69 82 ARG A N 1
ATOM 657 C CA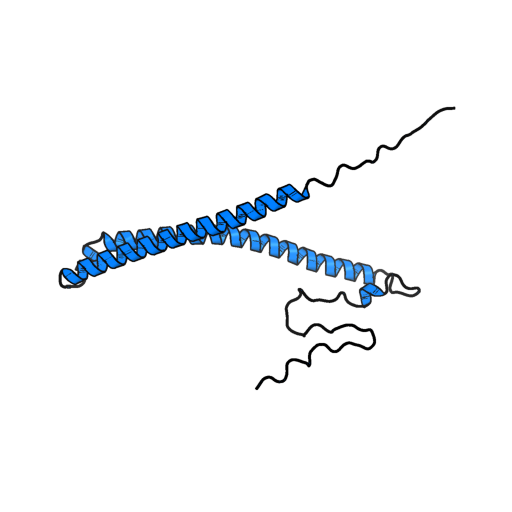 . ARG A 1 82 ? 2.154 6.508 -5.316 1.00 97.69 82 ARG A CA 1
ATOM 658 C C . ARG A 1 82 ? 3.636 6.141 -5.263 1.00 97.69 82 ARG A C 1
ATOM 660 O O . ARG A 1 82 ? 4.403 6.531 -6.141 1.00 97.69 82 ARG A O 1
ATOM 667 N N . THR A 1 83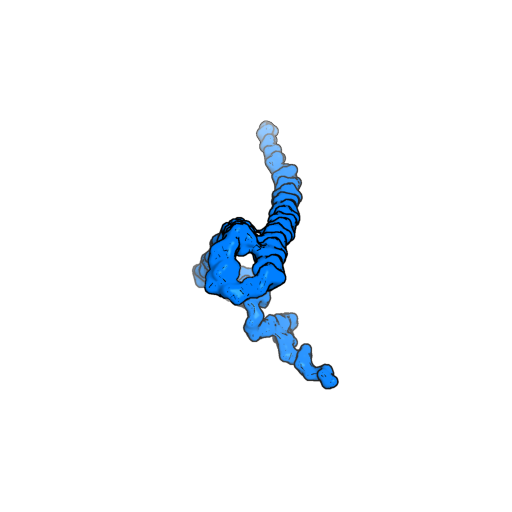 ? 4.021 5.346 -4.269 1.00 97.81 83 THR A N 1
ATOM 668 C CA . THR A 1 83 ? 5.387 4.842 -4.103 1.00 97.81 83 THR A CA 1
ATOM 669 C C . THR A 1 83 ? 5.772 3.909 -5.245 1.00 97.81 83 THR A C 1
ATOM 671 O O . THR A 1 83 ? 6.849 4.067 -5.817 1.00 97.81 83 THR A O 1
ATOM 674 N N . LEU A 1 84 ? 4.900 2.975 -5.636 1.00 98.00 84 LEU A N 1
ATOM 675 C CA . LEU A 1 84 ? 5.164 2.072 -6.762 1.00 98.00 84 LEU A CA 1
ATOM 676 C C . LEU A 1 84 ? 5.326 2.827 -8.086 1.00 98.00 84 LEU A C 1
ATOM 678 O O . LEU A 1 84 ? 6.231 2.518 -8.861 1.00 98.00 84 LEU A O 1
ATOM 682 N N . GLU A 1 85 ? 4.497 3.840 -8.333 1.00 97.56 85 GLU A N 1
ATOM 683 C CA . GLU A 1 85 ? 4.607 4.685 -9.526 1.00 97.56 85 GLU A CA 1
ATOM 684 C C . GLU A 1 85 ? 5.876 5.532 -9.527 1.00 97.56 85 GLU A C 1
ATOM 686 O O . GLU A 1 85 ? 6.557 5.628 -10.548 1.00 97.56 85 GLU A O 1
ATOM 691 N N . TRP A 1 86 ? 6.223 6.123 -8.385 1.00 98.00 86 TRP A N 1
ATOM 692 C CA . TRP A 1 86 ? 7.470 6.864 -8.230 1.00 98.00 86 TRP A CA 1
ATOM 693 C C . TRP A 1 86 ? 8.690 5.965 -8.468 1.00 98.00 86 TRP A C 1
ATOM 695 O O . TRP A 1 86 ? 9.580 6.323 -9.239 1.00 98.00 86 TRP A O 1
ATOM 705 N N . GLN A 1 87 ? 8.701 4.757 -7.900 1.00 97.62 87 GLN A N 1
ATOM 706 C CA . GLN A 1 87 ? 9.760 3.783 -8.155 1.00 97.62 87 GLN A CA 1
ATOM 707 C C . GLN A 1 87 ? 9.819 3.371 -9.631 1.00 97.62 87 GLN A C 1
ATOM 709 O O . GLN A 1 87 ? 10.913 3.227 -10.170 1.00 97.62 87 GLN A O 1
ATOM 714 N N . ALA A 1 88 ? 8.675 3.185 -10.299 1.00 97.56 88 ALA A N 1
ATOM 715 C CA . ALA A 1 88 ? 8.647 2.873 -11.728 1.00 97.56 88 ALA A CA 1
ATOM 716 C C . ALA A 1 88 ? 9.319 3.981 -12.556 1.00 97.56 88 ALA A C 1
ATOM 718 O O . ALA A 1 88 ? 10.178 3.671 -13.377 1.00 97.56 88 ALA A O 1
ATOM 719 N N . LYS A 1 89 ? 9.032 5.256 -12.258 1.00 96.44 89 LYS A N 1
ATOM 720 C CA . LYS A 1 89 ? 9.682 6.407 -12.911 1.00 96.44 89 LYS A CA 1
ATOM 721 C C . LYS A 1 89 ? 11.197 6.427 -12.701 1.00 96.44 89 LYS A C 1
ATOM 723 O O . LYS A 1 89 ? 11.936 6.744 -13.629 1.00 96.44 89 LYS A O 1
ATOM 728 N N . ILE A 1 90 ? 11.675 6.055 -11.510 1.00 95.44 90 ILE A N 1
ATOM 729 C CA . ILE A 1 90 ? 13.120 5.916 -11.259 1.00 95.44 90 ILE A CA 1
ATOM 730 C C . ILE A 1 90 ? 13.728 4.858 -12.185 1.00 95.44 90 ILE A C 1
ATOM 732 O O . ILE A 1 90 ? 14.796 5.079 -12.755 1.00 95.44 90 ILE A O 1
ATOM 736 N N . TRP A 1 91 ? 13.067 3.710 -12.342 1.00 95.06 91 TRP A N 1
ATOM 737 C CA . TRP A 1 91 ? 13.543 2.649 -13.228 1.00 95.06 91 TRP A CA 1
ATOM 738 C C . TRP A 1 91 ? 13.496 3.041 -14.707 1.00 95.06 91 TRP A C 1
ATOM 740 O O . TRP A 1 91 ? 14.444 2.726 -15.423 1.00 95.06 91 TRP A O 1
ATOM 750 N N . ASP A 1 92 ? 12.484 3.790 -15.151 1.00 93.69 92 ASP A N 1
ATOM 751 C CA . ASP A 1 92 ? 12.458 4.332 -16.517 1.00 93.69 92 ASP A CA 1
ATOM 752 C C . ASP A 1 92 ? 13.624 5.299 -16.752 1.00 93.69 92 ASP A C 1
ATOM 754 O O . ASP A 1 92 ? 14.306 5.215 -17.771 1.00 93.69 92 ASP A O 1
ATOM 758 N N . GLY A 1 93 ? 13.914 6.172 -15.779 1.00 90.75 93 GLY A N 1
ATOM 759 C CA . GLY A 1 93 ? 15.075 7.060 -15.837 1.00 90.75 93 GLY A CA 1
ATOM 760 C C . GLY A 1 93 ? 16.389 6.283 -15.963 1.00 90.75 93 GLY A C 1
ATOM 761 O O . GLY A 1 93 ? 17.251 6.644 -16.763 1.00 90.75 93 GLY A O 1
ATOM 762 N N . ARG A 1 94 ? 16.528 5.161 -15.245 1.00 88.00 94 ARG A N 1
ATOM 763 C CA . ARG A 1 94 ? 17.696 4.264 -15.356 1.00 88.00 94 ARG A CA 1
ATOM 764 C C . ARG A 1 94 ? 17.791 3.574 -16.718 1.00 88.00 94 ARG A C 1
ATOM 766 O O . ARG A 1 94 ? 18.899 3.378 -17.207 1.00 88.00 94 ARG A O 1
ATOM 773 N N . ALA A 1 95 ? 16.661 3.224 -17.332 1.00 86.25 95 ALA A N 1
ATOM 774 C CA . ALA A 1 95 ? 16.633 2.652 -18.677 1.00 86.25 95 ALA A CA 1
ATOM 775 C C . ALA A 1 95 ? 17.008 3.690 -19.752 1.00 86.25 95 ALA A C 1
ATOM 777 O O . ALA A 1 95 ? 17.711 3.357 -20.704 1.00 86.25 95 ALA A O 1
ATOM 778 N N . ALA A 1 96 ? 16.577 4.944 -19.582 1.00 82.12 96 ALA A N 1
ATOM 779 C CA . ALA A 1 96 ? 16.797 6.023 -20.545 1.00 82.12 96 ALA A CA 1
ATOM 780 C C . ALA A 1 96 ? 18.200 6.654 -20.473 1.00 82.12 96 ALA A C 1
ATOM 782 O O . ALA A 1 96 ? 18.692 7.187 -21.464 1.00 82.12 96 ALA A O 1
ATOM 783 N N . THR A 1 97 ? 18.863 6.616 -19.314 1.00 72.69 97 THR A N 1
ATOM 784 C CA . THR A 1 97 ? 20.137 7.326 -19.129 1.00 72.69 97 THR A CA 1
ATOM 785 C C . THR A 1 97 ? 21.316 6.510 -19.669 1.00 72.69 97 THR A C 1
ATOM 787 O O . THR A 1 97 ? 21.741 5.529 -19.057 1.00 72.69 97 THR A O 1
ATOM 790 N N . GLU A 1 98 ? 21.921 6.950 -20.777 1.00 58.66 98 GLU A N 1
ATOM 791 C CA . GLU A 1 98 ? 23.179 6.373 -21.282 1.00 58.66 98 GLU A CA 1
ATOM 792 C C . GLU A 1 98 ? 24.338 6.546 -20.288 1.00 58.66 98 GLU A C 1
ATOM 794 O O . GLU A 1 98 ? 25.137 5.635 -20.102 1.00 58.66 98 GLU A O 1
ATOM 799 N N . HIS A 1 99 ? 24.387 7.674 -19.572 1.00 52.19 99 HIS A N 1
ATOM 800 C CA . HIS A 1 99 ? 25.463 8.021 -18.635 1.00 52.19 99 HIS A CA 1
ATOM 801 C C . HIS A 1 99 ? 25.537 7.159 -17.360 1.00 52.19 99 HIS A C 1
ATOM 803 O O . HIS A 1 99 ? 26.625 7.003 -16.807 1.00 52.19 99 HIS A O 1
ATOM 809 N N . TYR A 1 100 ? 24.430 6.572 -16.882 1.00 53.69 100 TYR A N 1
ATOM 810 C CA . TYR A 1 100 ? 24.485 5.653 -15.730 1.00 53.69 100 TYR A CA 1
ATOM 811 C C . TYR A 1 100 ? 25.154 4.331 -16.119 1.00 53.69 100 TYR A C 1
ATOM 813 O O . TYR A 1 100 ? 25.953 3.789 -15.362 1.00 53.69 100 TYR A O 1
ATOM 821 N N . ASN A 1 101 ? 24.877 3.863 -17.337 1.00 52.78 101 ASN A N 1
ATOM 822 C CA . ASN A 1 101 ? 25.440 2.629 -17.873 1.00 52.78 101 ASN A CA 1
ATOM 823 C C . ASN A 1 101 ? 26.845 2.850 -18.478 1.00 52.78 101 ASN A C 1
ATOM 825 O O . ASN A 1 101 ? 27.655 1.936 -18.469 1.00 52.78 101 ASN A O 1
ATOM 829 N N . SER A 1 102 ? 27.163 4.069 -18.931 1.00 50.75 102 SER A N 1
ATOM 830 C CA . SER A 1 102 ? 28.473 4.467 -19.477 1.00 50.75 102 SER A CA 1
ATOM 831 C C . SER A 1 102 ? 29.548 4.722 -18.415 1.00 50.75 102 SER A C 1
ATOM 833 O O . SER A 1 102 ? 30.730 4.702 -18.751 1.00 50.75 102 SER A O 1
ATOM 835 N N . LYS A 1 103 ? 29.183 4.967 -17.145 1.00 54.41 103 LYS A N 1
ATOM 836 C CA . LYS A 1 103 ? 30.163 5.150 -16.053 1.00 54.41 103 LYS A CA 1
ATOM 837 C C . LYS A 1 103 ? 30.960 3.886 -15.734 1.00 54.41 103 LYS A C 1
ATOM 839 O O . LYS A 1 103 ? 31.987 3.973 -15.068 1.00 54.41 103 LYS A O 1
ATOM 844 N N . VAL A 1 104 ? 30.499 2.732 -16.205 1.00 56.12 104 VAL A N 1
ATOM 845 C CA . VAL A 1 104 ? 31.241 1.482 -16.137 1.00 56.12 104 VAL A CA 1
ATOM 846 C C . VAL A 1 104 ? 31.504 1.047 -17.571 1.00 56.12 104 VAL A C 1
ATOM 84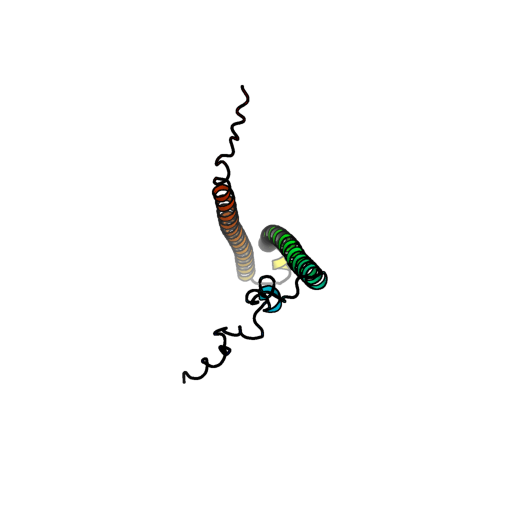8 O O . VAL A 1 104 ? 30.569 0.905 -18.352 1.00 56.12 104 VAL A O 1
ATOM 851 N N . ALA A 1 105 ? 32.777 0.897 -17.935 1.00 56.78 105 ALA A N 1
ATOM 852 C CA . ALA A 1 105 ? 33.208 0.469 -19.262 1.00 56.78 105 ALA A CA 1
ATOM 853 C C . ALA A 1 105 ? 32.804 -0.998 -19.507 1.00 56.78 105 ALA A C 1
ATOM 855 O O . ALA A 1 105 ? 33.618 -1.911 -19.407 1.00 56.78 105 ALA A O 1
ATOM 856 N N . TYR A 1 106 ? 31.520 -1.239 -19.759 1.00 61.38 106 TYR A N 1
ATOM 857 C CA . TYR A 1 106 ? 30.989 -2.550 -20.099 1.00 61.38 106 TYR A CA 1
ATOM 858 C C . TYR A 1 106 ? 30.850 -2.711 -21.612 1.00 61.38 106 TYR A C 1
ATOM 860 O O . TYR A 1 106 ? 30.591 -1.752 -22.338 1.00 61.38 106 TYR A O 1
ATOM 868 N N . ALA A 1 107 ? 30.968 -3.957 -22.081 1.00 67.38 107 ALA A N 1
ATOM 869 C CA . ALA A 1 107 ? 30.666 -4.307 -23.463 1.00 67.38 107 ALA A CA 1
ATOM 870 C C . ALA A 1 107 ? 29.208 -3.930 -23.827 1.00 67.38 107 ALA A C 1
ATOM 872 O O . ALA A 1 107 ? 28.326 -4.021 -22.965 1.00 67.38 107 ALA A O 1
ATOM 873 N N . PRO A 1 108 ? 28.917 -3.577 -25.094 1.00 68.62 108 PRO A N 1
ATOM 874 C CA . PRO A 1 108 ? 27.601 -3.095 -25.532 1.00 68.62 108 PRO A CA 1
ATOM 875 C C . PRO A 1 108 ? 26.417 -3.990 -25.123 1.00 68.62 108 PRO A C 1
ATOM 877 O O . PRO A 1 108 ? 25.370 -3.488 -24.719 1.00 68.62 108 PRO A O 1
ATOM 880 N N . ALA A 1 109 ? 26.607 -5.313 -25.130 1.00 72.25 109 ALA A N 1
ATOM 881 C CA . ALA A 1 109 ? 25.585 -6.288 -24.741 1.00 72.25 109 ALA A CA 1
ATOM 882 C C . ALA A 1 109 ? 25.151 -6.180 -23.262 1.00 72.25 109 ALA A C 1
ATOM 884 O O . ALA A 1 109 ? 23.990 -6.415 -22.924 1.00 72.25 109 ALA A O 1
ATOM 885 N N . HIS A 1 110 ? 26.052 -5.786 -22.356 1.00 75.62 110 HIS A N 1
ATOM 886 C CA . HIS A 1 110 ? 25.713 -5.590 -20.942 1.00 75.62 110 HIS A CA 1
ATOM 887 C C . HIS A 1 110 ? 24.883 -4.319 -20.721 1.00 75.62 110 HIS A C 1
ATOM 889 O O . HIS A 1 110 ? 24.029 -4.294 -19.834 1.00 75.62 110 HIS A O 1
ATOM 895 N N . LEU A 1 111 ? 25.090 -3.285 -21.547 1.00 77.81 111 LEU A N 1
ATOM 896 C CA . LEU A 1 111 ? 24.292 -2.055 -21.517 1.00 77.81 111 LEU A CA 1
ATOM 897 C C . LEU A 1 111 ? 22.855 -2.338 -21.967 1.00 77.81 111 LEU A C 1
ATOM 899 O O . LEU A 1 111 ? 21.902 -1.880 -21.338 1.00 77.81 111 LEU A O 1
ATOM 903 N N . GLU A 1 112 ? 22.696 -3.140 -23.019 1.00 82.12 112 GLU A N 1
ATOM 904 C CA . GLU A 1 112 ? 21.390 -3.582 -23.507 1.00 82.12 112 GLU A CA 1
ATOM 905 C C . GLU A 1 112 ? 20.642 -4.415 -22.455 1.00 82.12 112 GLU A C 1
ATOM 907 O O . GLU A 1 112 ? 19.488 -4.120 -22.134 1.00 82.12 112 GLU A O 1
ATOM 912 N N . GLY A 1 113 ? 21.321 -5.381 -21.825 1.00 86.50 113 GLY A N 1
ATOM 913 C CA . GLY A 1 113 ? 20.751 -6.177 -20.736 1.00 86.50 113 GLY A CA 1
ATOM 914 C C . GLY A 1 113 ? 20.333 -5.337 -19.523 1.00 86.50 113 GLY A C 1
ATOM 915 O O . GLY A 1 113 ? 19.250 -5.541 -18.970 1.00 86.50 113 GLY A O 1
ATOM 916 N N . ALA A 1 114 ? 21.145 -4.349 -19.131 1.00 85.75 114 ALA A N 1
ATOM 917 C CA . ALA A 1 114 ? 20.826 -3.436 -18.033 1.00 85.75 114 ALA A CA 1
ATOM 918 C C . ALA A 1 114 ? 19.592 -2.569 -18.340 1.00 85.75 114 ALA A C 1
ATOM 920 O O . ALA A 1 114 ? 18.710 -2.425 -17.486 1.00 85.75 114 ALA A O 1
ATOM 921 N N . ARG A 1 115 ? 19.483 -2.049 -19.571 1.00 87.00 115 ARG A N 1
ATOM 922 C CA . ARG A 1 115 ? 18.303 -1.302 -20.040 1.00 87.00 115 ARG A CA 1
ATOM 923 C C . ARG A 1 115 ? 17.051 -2.175 -20.036 1.00 87.00 115 ARG A C 1
ATOM 925 O O . ARG A 1 115 ? 16.031 -1.771 -19.475 1.00 87.00 115 ARG A O 1
ATOM 932 N N . ALA A 1 116 ? 17.136 -3.385 -20.590 1.00 90.94 116 ALA A N 1
ATOM 933 C CA . ALA A 1 116 ? 16.027 -4.336 -20.617 1.00 90.94 116 ALA A CA 1
ATOM 934 C C . ALA A 1 116 ? 15.566 -4.715 -19.199 1.00 90.94 116 ALA A C 1
ATOM 936 O O . ALA A 1 116 ? 14.366 -4.758 -18.912 1.00 90.94 116 ALA A O 1
ATOM 937 N N . TYR A 1 117 ? 16.509 -4.926 -18.276 1.00 91.94 117 TYR A N 1
ATOM 938 C CA . TYR A 1 117 ? 16.195 -5.201 -16.878 1.00 91.94 117 TYR A CA 1
ATOM 939 C C . TYR A 1 117 ? 15.513 -4.011 -16.194 1.00 91.94 117 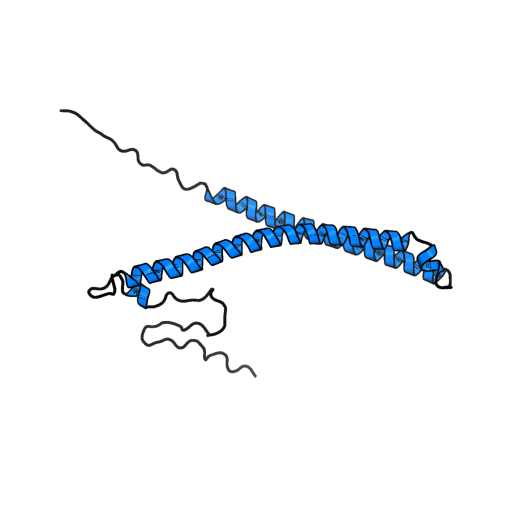TYR A C 1
ATOM 941 O O . TYR A 1 117 ? 14.492 -4.194 -15.529 1.00 91.94 117 TYR A O 1
ATOM 949 N N . ALA A 1 118 ? 16.025 -2.792 -16.377 1.00 92.94 118 ALA A N 1
ATOM 950 C CA . ALA A 1 118 ? 15.417 -1.587 -15.820 1.00 92.94 118 ALA A CA 1
ATOM 951 C C . ALA A 1 118 ? 13.982 -1.381 -16.342 1.00 92.94 118 ALA A C 1
ATOM 953 O O . ALA A 1 118 ? 13.065 -1.166 -15.546 1.00 92.94 118 ALA A O 1
ATOM 954 N N . ALA A 1 119 ? 13.759 -1.564 -17.647 1.00 93.50 119 ALA A N 1
ATOM 955 C CA . ALA A 1 119 ? 12.427 -1.513 -18.248 1.00 93.50 119 ALA A CA 1
ATOM 956 C C . ALA A 1 119 ? 11.485 -2.574 -17.649 1.00 93.50 119 ALA A C 1
ATOM 958 O O . ALA A 1 119 ? 10.354 -2.268 -17.258 1.00 93.50 119 ALA A O 1
ATOM 959 N N . ARG A 1 120 ? 11.967 -3.813 -17.473 1.00 96.44 120 ARG A N 1
ATOM 960 C CA . ARG A 1 120 ? 11.208 -4.879 -16.800 1.00 96.44 120 ARG A CA 1
ATOM 961 C C . ARG A 1 120 ? 10.851 -4.500 -15.360 1.00 96.44 120 ARG A C 1
ATOM 963 O O . ARG A 1 120 ? 9.718 -4.719 -14.938 1.00 96.44 120 ARG A O 1
ATOM 970 N N . GLN A 1 121 ? 11.783 -3.928 -14.601 1.00 97.25 121 GLN A N 1
ATOM 971 C CA . GLN A 1 121 ? 11.553 -3.508 -13.214 1.00 97.25 121 GLN A CA 1
ATOM 972 C C . GLN A 1 121 ? 10.499 -2.402 -13.097 1.00 97.25 121 GLN A C 1
ATOM 974 O O . GLN A 1 121 ? 9.711 -2.405 -12.142 1.00 97.25 121 GLN A O 1
ATOM 979 N N . ALA A 1 122 ? 10.459 -1.482 -14.061 1.00 96.88 122 ALA A N 1
ATOM 980 C CA . ALA A 1 122 ? 9.422 -0.463 -14.144 1.00 96.88 122 ALA A CA 1
ATOM 981 C C . ALA A 1 122 ? 8.053 -1.085 -14.466 1.00 96.88 122 ALA A C 1
ATOM 983 O O . ALA A 1 122 ? 7.061 -0.784 -13.798 1.00 96.88 122 ALA A O 1
ATOM 984 N N . ALA A 1 123 ? 8.004 -2.009 -15.433 1.00 97.50 123 ALA A N 1
ATOM 985 C CA . ALA A 1 123 ? 6.786 -2.730 -15.799 1.00 97.50 123 ALA A CA 1
ATOM 986 C C . ALA A 1 123 ? 6.210 -3.529 -14.619 1.00 97.50 123 ALA A C 1
ATOM 988 O O . ALA A 1 123 ? 5.032 -3.388 -14.305 1.00 97.50 123 ALA A O 1
ATOM 989 N N . VAL A 1 124 ? 7.040 -4.291 -13.896 1.00 98.00 124 VAL A N 1
ATOM 990 C CA . VAL A 1 124 ? 6.611 -5.077 -12.721 1.00 98.00 124 VAL A CA 1
ATOM 991 C C . VAL A 1 124 ? 5.929 -4.199 -11.669 1.00 98.00 124 VAL A C 1
ATOM 993 O O . VAL A 1 124 ? 4.877 -4.563 -11.147 1.00 98.00 124 VAL A O 1
ATOM 996 N N . ARG A 1 125 ? 6.489 -3.022 -11.374 1.00 97.94 125 ARG A N 1
ATOM 997 C CA . ARG A 1 125 ? 5.922 -2.098 -10.378 1.00 97.94 125 ARG A CA 1
ATOM 998 C C . ARG A 1 125 ? 4.592 -1.506 -10.818 1.00 97.94 125 ARG A C 1
ATOM 1000 O O . ARG A 1 125 ? 3.680 -1.406 -10.001 1.00 97.94 125 ARG A O 1
ATOM 1007 N N . ARG A 1 126 ? 4.452 -1.176 -12.104 1.00 98.00 126 ARG A N 1
ATOM 1008 C CA . ARG A 1 126 ? 3.172 -0.738 -12.682 1.00 98.00 126 ARG A CA 1
ATOM 1009 C C . ARG A 1 126 ? 2.119 -1.840 -12.615 1.00 98.00 126 ARG A C 1
ATOM 1011 O O . ARG A 1 126 ? 0.992 -1.569 -12.213 1.00 98.00 126 ARG A O 1
ATOM 1018 N N . THR A 1 127 ? 2.493 -3.079 -12.931 1.00 98.19 127 THR A N 1
ATOM 1019 C CA . THR A 1 127 ? 1.599 -4.239 -12.818 1.00 98.19 127 THR A CA 1
ATOM 1020 C C . THR A 1 127 ? 1.154 -4.458 -11.375 1.00 98.19 127 THR A C 1
ATOM 1022 O O . THR A 1 127 ? -0.031 -4.675 -11.125 1.00 98.19 127 THR A O 1
ATOM 1025 N N . LEU A 1 128 ? 2.071 -4.343 -10.409 1.00 97.81 128 LEU A N 1
ATOM 1026 C CA . LEU A 1 128 ? 1.741 -4.457 -8.990 1.00 97.81 128 LEU A CA 1
ATOM 1027 C C . LEU A 1 128 ? 0.781 -3.345 -8.543 1.00 97.81 128 LEU A C 1
ATOM 1029 O O . LEU A 1 128 ? -0.227 -3.630 -7.900 1.00 97.81 128 LEU A O 1
ATOM 1033 N N . ALA A 1 129 ? 1.039 -2.098 -8.948 1.00 97.69 129 ALA A N 1
ATOM 1034 C CA . ALA A 1 129 ? 0.160 -0.970 -8.655 1.00 97.69 129 ALA A CA 1
ATOM 1035 C C . ALA A 1 129 ? -1.243 -1.166 -9.256 1.00 97.69 129 ALA A C 1
ATOM 1037 O O . ALA A 1 129 ? -2.245 -0.956 -8.576 1.00 97.69 129 ALA A O 1
ATOM 1038 N N . ALA A 1 130 ? -1.337 -1.631 -10.505 1.00 97.25 130 ALA A N 1
ATOM 1039 C CA . ALA A 1 130 ? -2.613 -1.951 -11.144 1.00 97.25 130 ALA A CA 1
ATOM 1040 C C . ALA A 1 130 ? -3.356 -3.077 -10.407 1.00 97.25 130 ALA A C 1
ATOM 1042 O O . ALA A 1 130 ? -4.564 -2.989 -10.181 1.00 97.25 130 ALA A O 1
ATOM 1043 N N . ARG A 1 131 ? -2.632 -4.115 -9.967 1.00 97.50 131 ARG A N 1
ATOM 1044 C CA . ARG A 1 131 ? -3.216 -5.217 -9.200 1.00 97.50 131 ARG A CA 1
ATOM 1045 C C . ARG A 1 131 ? -3.758 -4.750 -7.852 1.00 97.50 131 ARG A C 1
ATOM 1047 O O . ARG A 1 131 ? -4.868 -5.139 -7.493 1.00 97.50 131 ARG A O 1
ATOM 1054 N N . PHE A 1 132 ? -3.010 -3.924 -7.125 1.00 96.69 132 PHE A N 1
ATOM 1055 C CA . PHE A 1 132 ? -3.453 -3.357 -5.850 1.00 96.69 132 PHE A CA 1
ATOM 1056 C C . PHE A 1 132 ? -4.657 -2.437 -6.025 1.00 96.69 132 PHE A C 1
ATOM 1058 O O . PHE A 1 132 ? -5.640 -2.612 -5.313 1.00 96.69 132 PHE A O 1
ATOM 1065 N N . ARG A 1 133 ? -4.653 -1.561 -7.040 1.00 96.12 133 ARG A N 1
ATOM 1066 C CA . ARG A 1 133 ? -5.828 -0.750 -7.403 1.00 96.12 133 ARG A CA 1
ATOM 1067 C C . ARG A 1 133 ? -7.073 -1.602 -7.583 1.00 96.12 133 ARG A C 1
ATOM 1069 O O . ARG A 1 133 ? -8.102 -1.303 -6.994 1.00 96.12 133 ARG A O 1
ATOM 1076 N N . TRP A 1 134 ? -6.968 -2.681 -8.355 1.00 96.12 134 TRP A N 1
ATOM 1077 C CA . TRP A 1 134 ? -8.101 -3.568 -8.596 1.00 96.12 134 TRP A CA 1
ATOM 1078 C C . TRP A 1 134 ? -8.571 -4.290 -7.325 1.00 96.12 134 TRP A C 1
ATOM 1080 O O . TRP A 1 134 ? -9.770 -4.347 -7.054 1.00 96.12 134 TRP A O 1
ATOM 1090 N N . LEU A 1 135 ? -7.641 -4.826 -6.525 1.00 95.56 135 LEU A N 1
ATOM 1091 C CA . LEU A 1 135 ? -7.974 -5.518 -5.274 1.00 95.56 135 LEU A CA 1
ATOM 1092 C C . LEU A 1 135 ? -8.691 -4.594 -4.291 1.00 95.56 135 LEU A C 1
ATOM 1094 O O . LEU A 1 135 ? -9.664 -5.001 -3.657 1.00 95.56 135 LEU A O 1
ATOM 1098 N N . TRP A 1 136 ? -8.215 -3.361 -4.178 1.00 94.62 136 TRP A N 1
ATOM 1099 C CA . TRP A 1 136 ? -8.770 -2.384 -3.259 1.00 94.62 136 TRP A CA 1
ATOM 1100 C C . TRP A 1 136 ? -10.075 -1.787 -3.755 1.00 94.62 136 TRP A C 1
ATOM 1102 O O . TRP A 1 136 ? -10.989 -1.674 -2.951 1.00 94.62 136 TRP A O 1
ATOM 1112 N N . TRP A 1 137 ? -10.216 -1.540 -5.060 1.00 93.56 137 TRP A N 1
ATOM 1113 C CA . TRP A 1 137 ? -11.502 -1.191 -5.667 1.00 93.56 137 TRP A CA 1
ATOM 1114 C C . TRP A 1 137 ? -12.570 -2.245 -5.352 1.00 93.56 137 TRP A C 1
ATOM 1116 O O . TRP A 1 137 ? -13.650 -1.927 -4.867 1.00 93.56 137 TRP A O 1
ATOM 1126 N N . LYS A 1 138 ? -12.238 -3.530 -5.536 1.00 93.75 138 LYS A N 1
ATOM 1127 C CA . LYS A 1 138 ? -13.140 -4.646 -5.213 1.00 93.75 138 LYS A CA 1
ATOM 1128 C C . LYS A 1 138 ? -13.471 -4.734 -3.717 1.00 93.75 138 LYS A C 1
ATOM 1130 O O . LYS A 1 138 ? -14.516 -5.263 -3.341 1.00 93.75 138 LYS A O 1
ATOM 1135 N N . LEU A 1 139 ? -12.558 -4.319 -2.842 1.00 89.94 139 LEU A N 1
ATOM 1136 C CA . LEU A 1 139 ? -12.804 -4.288 -1.401 1.00 89.94 139 LEU A CA 1
ATOM 1137 C C . LEU A 1 139 ? -13.750 -3.140 -1.037 1.00 89.94 139 LEU A C 1
ATOM 1139 O O . LEU A 1 139 ? -14.733 -3.375 -0.343 1.00 89.94 139 LEU A O 1
ATOM 1143 N N . THR A 1 140 ? -13.483 -1.932 -1.536 1.00 85.75 140 THR A N 1
ATOM 1144 C CA . THR A 1 140 ? -14.318 -0.753 -1.276 1.00 85.75 140 THR A CA 1
ATOM 1145 C C . THR A 1 140 ? -15.716 -0.899 -1.859 1.00 85.75 140 THR A C 1
ATOM 1147 O O . THR A 1 140 ? -16.670 -0.479 -1.220 1.00 85.75 140 THR A O 1
ATOM 1150 N N . ASP A 1 141 ? -15.852 -1.544 -3.019 1.00 89.00 141 ASP A N 1
ATOM 1151 C CA . ASP A 1 141 ? -17.147 -1.834 -3.643 1.00 89.00 141 ASP A CA 1
ATOM 1152 C C . ASP A 1 141 ? -17.991 -2.797 -2.789 1.00 89.00 141 ASP A C 1
ATOM 1154 O O . ASP A 1 141 ? -19.158 -2.533 -2.509 1.00 89.00 141 ASP A O 1
ATOM 1158 N N . ARG A 1 142 ? -17.376 -3.865 -2.257 1.00 81.94 142 ARG A N 1
ATOM 1159 C CA . ARG A 1 142 ? -18.055 -4.793 -1.334 1.00 81.94 142 ARG A CA 1
ATOM 1160 C C . ARG A 1 142 ? -18.500 -4.117 -0.038 1.00 81.94 142 ARG A C 1
ATOM 1162 O O . ARG A 1 142 ? -19.640 -4.299 0.373 1.00 81.94 142 ARG A O 1
ATOM 1169 N N . ILE A 1 143 ? -17.627 -3.316 0.573 1.00 79.38 143 ILE A N 1
ATOM 1170 C CA . ILE A 1 143 ? -17.951 -2.577 1.805 1.00 79.38 143 ILE A CA 1
ATOM 1171 C C . ILE A 1 143 ? -19.034 -1.516 1.533 1.00 79.38 143 ILE A C 1
ATOM 1173 O O . ILE A 1 143 ? -19.945 -1.335 2.339 1.00 79.38 143 ILE A O 1
ATOM 1177 N N . GLY A 1 144 ? -18.970 -0.841 0.381 1.00 69.56 144 GLY A N 1
ATOM 1178 C CA . GLY A 1 144 ? -19.989 0.108 -0.068 1.00 69.56 144 GLY A CA 1
ATOM 1179 C C . GLY A 1 144 ? -21.358 -0.550 -0.253 1.00 69.56 144 GLY A C 1
ATOM 1180 O O . GLY A 1 144 ? -22.362 -0.011 0.211 1.00 69.56 144 GLY A O 1
ATOM 1181 N N . GLY A 1 145 ? -21.394 -1.748 -0.844 1.00 56.53 145 GLY A N 1
ATOM 1182 C CA . GLY A 1 145 ? -22.615 -2.532 -1.049 1.00 56.53 145 GLY A CA 1
ATOM 1183 C C . GLY A 1 145 ? -23.287 -3.015 0.244 1.00 56.53 145 GLY A C 1
ATOM 1184 O O . GLY A 1 145 ? -24.513 -3.024 0.326 1.00 56.53 145 GLY A O 1
ATOM 1185 N N . GLU A 1 146 ? -22.516 -3.348 1.283 1.00 52.06 146 GLU A N 1
ATOM 1186 C CA . GLU A 1 146 ? -23.059 -3.775 2.586 1.00 52.06 146 GLU A CA 1
ATOM 1187 C C . GLU A 1 146 ? -23.721 -2.625 3.370 1.00 52.06 146 GLU A C 1
ATOM 1189 O O . GLU A 1 146 ? -24.687 -2.847 4.103 1.00 52.06 146 GLU A O 1
ATOM 1194 N N . SER A 1 147 ? -23.267 -1.379 3.184 1.00 47.78 147 SER A N 1
ATOM 1195 C CA . SER A 1 147 ? -23.851 -0.208 3.865 1.00 47.78 147 SER A CA 1
ATOM 1196 C C . SER A 1 147 ? -25.252 0.178 3.365 1.00 47.78 147 SER A C 1
ATOM 1198 O O . SER A 1 147 ? -26.027 0.783 4.104 1.00 47.78 147 SER A O 1
ATOM 1200 N N . VAL A 1 148 ? -25.607 -0.212 2.136 1.00 45.03 148 VAL A N 1
ATOM 1201 C CA . VAL A 1 148 ? -26.930 0.054 1.545 1.00 45.03 148 VAL A CA 1
ATOM 1202 C C . VAL A 1 148 ? -27.971 -0.969 2.020 1.00 45.03 148 VAL A C 1
ATOM 1204 O O . VAL A 1 148 ? -29.144 -0.630 2.165 1.00 45.03 148 VAL A O 1
ATOM 1207 N N . ALA A 1 149 ? -27.560 -2.201 2.339 1.00 46.00 149 ALA A N 1
ATOM 1208 C CA . ALA A 1 149 ? -28.480 -3.268 2.742 1.00 46.00 149 ALA A CA 1
ATOM 1209 C C . ALA A 1 149 ? -29.066 -3.086 4.159 1.00 46.00 149 ALA A C 1
ATOM 1211 O O . ALA A 1 149 ? -30.191 -3.508 4.419 1.00 46.00 149 ALA A O 1
ATOM 1212 N N . THR A 1 150 ? -28.353 -2.418 5.071 1.00 44.56 150 THR A N 1
ATOM 1213 C CA . THR A 1 150 ? -28.753 -2.293 6.489 1.00 44.56 150 THR A CA 1
ATOM 1214 C C . THR A 1 150 ? -29.693 -1.120 6.794 1.00 44.56 150 THR A C 1
ATOM 1216 O O . THR A 1 150 ? -30.134 -0.976 7.931 1.00 44.56 150 THR A O 1
ATOM 1219 N N . SER A 1 151 ? -30.057 -0.300 5.800 1.00 38.25 151 SER A N 1
ATOM 1220 C CA . SER A 1 151 ? -30.931 0.874 5.994 1.00 38.25 151 SER A CA 1
ATOM 1221 C C . SER A 1 151 ? -32.423 0.622 5.703 1.00 38.25 151 SER A C 1
ATOM 1223 O O . SER A 1 151 ? -33.207 1.568 5.727 1.00 38.25 151 SER A O 1
ATOM 1225 N N . SER A 1 152 ? -32.845 -0.622 5.431 1.00 40.78 152 SER A N 1
ATOM 1226 C CA . SER A 1 152 ? -34.236 -0.922 5.028 1.00 40.78 152 SER A CA 1
ATOM 1227 C C . SER A 1 152 ? -35.174 -1.429 6.139 1.00 40.78 152 SER A C 1
ATOM 1229 O O . SER A 1 152 ? -36.375 -1.531 5.903 1.00 40.78 152 SER A O 1
ATOM 1231 N N . GLU A 1 153 ? -34.705 -1.634 7.375 1.00 44.31 153 GLU A N 1
ATOM 1232 C CA . GLU A 1 153 ? -35.552 -2.088 8.497 1.00 44.31 153 GLU A CA 1
ATOM 1233 C C . GLU A 1 153 ? -35.637 -1.051 9.630 1.00 44.31 153 GLU A C 1
ATOM 1235 O O . GLU A 1 153 ? -35.169 -1.256 10.744 1.00 44.31 153 GLU A O 1
ATOM 1240 N N . SER A 1 154 ? -36.256 0.101 9.355 1.00 45.81 154 SER A N 1
ATOM 1241 C CA . SER A 1 154 ? -36.840 0.961 10.400 1.00 45.81 154 SER A CA 1
ATOM 1242 C C . SER A 1 154 ? -37.893 1.902 9.809 1.00 45.81 154 SER A C 1
ATOM 1244 O O . SER A 1 154 ? -37.703 3.109 9.690 1.00 45.81 154 SER A O 1
ATOM 1246 N N . SER A 1 155 ? -39.032 1.349 9.390 1.00 44.78 155 SER A N 1
ATOM 1247 C CA . SER A 1 155 ? -40.263 2.134 9.212 1.00 44.78 155 SER A CA 1
ATOM 1248 C C . SER A 1 155 ? -41.503 1.263 9.440 1.00 44.78 155 SER A C 1
ATOM 1250 O O . SER A 1 155 ? -42.268 0.951 8.538 1.00 44.78 155 SER A O 1
ATOM 1252 N N . GLY A 1 156 ? -41.695 0.840 10.692 1.00 41.66 156 GLY A N 1
ATOM 1253 C CA . GLY A 1 156 ? -42.832 0.021 11.118 1.00 41.66 156 GLY A CA 1
ATOM 1254 C C . GLY A 1 156 ? -43.530 0.574 12.361 1.00 41.66 156 GLY A C 1
ATOM 1255 O O . GLY A 1 156 ? -43.338 0.062 13.454 1.00 41.66 156 GLY A O 1
ATOM 1256 N N . GLY A 1 157 ? -44.344 1.619 12.178 1.00 46.25 157 GLY A N 1
ATOM 1257 C CA . GLY A 1 157 ? -45.601 1.835 12.910 1.00 46.25 157 GLY A CA 1
ATOM 1258 C C . GLY A 1 157 ? -45.571 2.180 14.409 1.00 46.25 157 GLY A C 1
ATOM 1259 O O . GLY A 1 157 ? -45.703 1.311 15.265 1.00 46.25 157 GLY A O 1
ATOM 1260 N N . ARG A 1 158 ? -45.644 3.479 14.731 1.00 41.56 158 ARG A N 1
ATOM 1261 C CA . ARG A 1 158 ? -46.373 3.969 15.922 1.00 41.56 158 ARG A CA 1
ATOM 1262 C C . ARG A 1 158 ? -47.299 5.123 15.537 1.00 41.56 158 ARG A C 1
ATOM 1264 O O . ARG A 1 158 ? -46.960 6.289 15.690 1.00 41.56 158 ARG A O 1
ATOM 1271 N N . GLY A 1 159 ? -48.485 4.778 15.039 1.00 39.56 159 GLY A N 1
ATOM 1272 C CA . GLY A 1 159 ? -49.619 5.695 14.926 1.00 39.56 159 GLY A CA 1
ATOM 1273 C C . GLY A 1 159 ? -50.506 5.567 16.161 1.00 39.56 159 GLY A C 1
ATOM 1274 O O . GLY A 1 159 ? -51.367 4.695 16.215 1.00 39.56 159 GLY A O 1
ATOM 1275 N N . GLY A 1 160 ? -50.263 6.399 17.175 1.00 41.78 160 GLY A N 1
ATOM 1276 C CA . GLY A 1 160 ? -51.093 6.480 18.376 1.00 41.78 160 GLY A CA 1
ATOM 1277 C C . GLY A 1 160 ? -52.433 7.154 18.083 1.00 41.78 160 GLY A C 1
ATOM 1278 O O . GLY A 1 160 ? -52.487 8.359 17.847 1.00 41.78 160 GLY A O 1
ATOM 1279 N N . GLY A 1 161 ? -53.520 6.385 18.126 1.00 40.78 161 GLY A N 1
ATOM 1280 C CA . GLY A 1 161 ? -54.881 6.909 18.063 1.00 40.78 161 GLY A CA 1
ATOM 1281 C C . GLY A 1 161 ? -55.295 7.534 19.395 1.00 40.78 161 GLY A C 1
ATOM 1282 O O . GLY A 1 161 ? -55.657 6.826 20.330 1.00 40.78 161 GLY A O 1
ATOM 1283 N N . ARG A 1 162 ? -55.278 8.869 19.477 1.00 46.53 162 ARG A N 1
ATOM 1284 C CA . ARG A 1 162 ? -56.060 9.619 20.470 1.00 46.53 162 ARG A CA 1
ATOM 1285 C C . ARG A 1 162 ? -57.521 9.633 20.017 1.00 46.53 162 ARG A C 1
ATOM 1287 O O . ARG A 1 162 ? -57.816 10.141 18.940 1.00 46.53 162 ARG A O 1
ATOM 1294 N N . ARG A 1 163 ? -58.435 9.132 20.849 1.00 41.25 163 ARG A N 1
ATOM 1295 C CA . ARG A 1 163 ? -59.881 9.374 20.732 1.00 41.25 163 ARG A CA 1
ATOM 1296 C C . ARG A 1 163 ? -60.318 10.245 21.912 1.00 41.25 163 ARG A C 1
ATOM 1298 O O . ARG A 1 163 ? -60.174 9.836 23.058 1.00 41.25 163 ARG A O 1
ATOM 1305 N N . GLN A 1 164 ? -60.798 11.450 21.605 1.00 45.41 164 GLN A N 1
ATOM 1306 C CA . GLN A 1 164 ? -61.600 12.301 22.491 1.00 45.41 164 GLN A CA 1
ATOM 1307 C C . GLN A 1 164 ? -63.093 12.119 22.167 1.00 45.41 164 GLN A C 1
ATOM 1309 O O . GLN A 1 164 ? -63.432 11.812 21.024 1.00 45.41 164 GLN A O 1
ATOM 1314 N N . GLY A 1 165 ? -63.946 12.415 23.155 1.00 46.72 165 GLY A N 1
ATOM 1315 C CA . GLY A 1 165 ? -65.405 12.573 23.048 1.00 46.72 165 GLY A CA 1
ATOM 1316 C C . GLY A 1 165 ? -66.155 11.310 23.484 1.00 46.72 165 GLY A C 1
ATOM 1317 O O . GLY A 1 165 ? -65.922 10.254 22.910 1.00 46.72 165 GLY A O 1
ATOM 1318 N N . ARG A 1 166 ? -67.052 11.328 24.470 1.00 37.19 166 ARG A N 1
ATOM 1319 C CA . ARG A 1 166 ? -67.905 12.394 25.009 1.00 37.19 166 ARG A CA 1
ATOM 1320 C C . ARG A 1 166 ? -68.341 12.013 26.424 1.00 37.19 166 ARG A C 1
ATOM 1322 O O . ARG A 1 166 ? -68.403 10.791 26.679 1.00 37.19 166 ARG A O 1
#

Secondary structure (DSSP, 8-state):
-------S--B-TT--BPPPTTS-GGG-PPPGGGTGGGSTT---SHHHHHHHHHHHHHHHHHHHHHHHHHHHHHHHHHHHHHHHHHHHHHHHHHHH-HHHHHTS---HHHHHHHHHHHHHHHHHHHHHHHHHHHHHHHHHHHHHHHHHHTTSS-------------

pLDDT: mean 71.84, std 21.37, range [37.19, 98.19]

Foldseek 3Di:
DDDDPPPQQPQDPVRHGDDHPPDDPPPDDDDCLVVQCPPVPRPPDPVVVVVVVVVVVVVVVVVVVVVVVVVVVVVVLVVLLVVLQVQLVVLQVQLPDPVVVVVDPDDPVVNVVSSVVSNVSSVVSVVVSVVSVVVVVVVVVVVVVVVVVPPPPPDDDDDDDDDDDD

Radius of gyration: 31.11 Å; chains: 1; bounding box: 101×52×72 Å